Protein AF-A0A349HNB6-F1 (afdb_monomer)

Solvent-accessible surface area (backbone atoms only — not comparable to full-atom values): 4003 Å² total; per-residue (Å²): 120,80,46,80,44,80,55,18,81,26,62,85,55,70,49,96,98,33,38,15,26,21,32,42,35,41,44,93,92,43,26,36,32,40,30,27,1,49,60,40,72,56,36,31,53,75,68,73,45,61,75,91,55,56,76,43,78,46,70,90,58,89,52,61,30,27,47,61,24,66,90,109

pLDDT: mean 96.55, std 2.16, range [89.81, 98.75]

Structure (mmCIF, N/CA/C/O backbone):
data_AF-A0A349HNB6-F1
#
_entry.id   AF-A0A349HNB6-F1
#
loop_
_atom_site.group_PDB
_atom_site.id
_atom_site.type_symbol
_atom_site.label_atom_id
_atom_site.label_alt_id
_atom_site.label_comp_id
_atom_site.label_asym_id
_atom_site.label_entity_id
_atom_site.label_seq_id
_atom_site.pdbx_PDB_ins_code
_atom_site.Cartn_x
_atom_site.Cartn_y
_atom_site.Cartn_z
_atom_site.occupancy
_atom_site.B_iso_or_equiv
_atom_site.auth_seq_id
_atom_site.auth_comp_id
_atom_site.auth_asym_id
_atom_site.auth_atom_id
_atom_site.pdbx_PDB_model_num
ATOM 1 N N . MET A 1 1 ? -14.364 13.489 10.172 1.00 90.38 1 MET A N 1
ATOM 2 C CA . MET A 1 1 ? -13.468 13.922 9.079 1.00 90.38 1 MET A CA 1
ATOM 3 C C . MET A 1 1 ? -13.069 12.680 8.303 1.00 90.38 1 MET A C 1
ATOM 5 O O . MET A 1 1 ? -12.866 11.660 8.948 1.00 90.38 1 MET A O 1
ATOM 9 N N . ILE A 1 2 ? -13.057 12.731 6.972 1.00 96.88 2 ILE A N 1
ATOM 10 C CA . ILE A 1 2 ? -12.532 11.643 6.133 1.00 96.88 2 ILE A CA 1
ATOM 11 C C . ILE A 1 2 ? -11.087 12.008 5.802 1.00 96.88 2 ILE A C 1
ATOM 13 O O . ILE A 1 2 ? -10.844 13.136 5.372 1.00 96.88 2 ILE A O 1
ATOM 17 N N . ASN A 1 3 ? -10.153 11.080 5.993 1.00 96.94 3 ASN A N 1
ATOM 18 C CA . ASN A 1 3 ? -8.769 11.240 5.558 1.00 96.94 3 ASN A CA 1
ATOM 19 C C . ASN A 1 3 ? -8.503 10.305 4.383 1.00 96.94 3 ASN A C 1
ATOM 21 O O . ASN A 1 3 ? -8.743 9.106 4.484 1.00 96.94 3 ASN A O 1
ATOM 25 N N . VAL A 1 4 ? -7.980 10.852 3.289 1.00 97.88 4 VAL A N 1
ATOM 26 C CA . VAL A 1 4 ? -7.597 10.085 2.099 1.00 97.88 4 VAL A CA 1
ATOM 27 C C . VAL A 1 4 ? -6.092 10.211 1.917 1.00 97.88 4 VAL A C 1
ATOM 29 O O . VAL A 1 4 ? -5.550 11.315 1.913 1.00 97.88 4 VAL A O 1
ATOM 32 N N . THR A 1 5 ? -5.398 9.085 1.789 1.00 97.50 5 THR A N 1
ATOM 33 C CA . THR A 1 5 ? -3.950 9.025 1.578 1.00 97.50 5 THR A CA 1
ATOM 34 C C . THR A 1 5 ? -3.653 8.216 0.323 1.00 97.50 5 THR A C 1
ATOM 36 O O . THR A 1 5 ? -3.962 7.028 0.240 1.00 97.50 5 THR A O 1
ATOM 39 N N . LEU A 1 6 ? -3.032 8.863 -0.661 1.00 97.62 6 LEU A N 1
ATOM 40 C CA . LEU A 1 6 ? -2.550 8.208 -1.873 1.00 97.62 6 LEU A CA 1
ATOM 41 C C . LEU A 1 6 ? -1.197 7.557 -1.574 1.00 97.62 6 LEU A C 1
ATOM 43 O O . LEU A 1 6 ? -0.155 8.208 -1.612 1.00 97.62 6 LEU A O 1
ATOM 47 N N . ILE A 1 7 ? -1.233 6.279 -1.220 1.00 96.31 7 ILE A N 1
ATOM 48 C CA . ILE A 1 7 ? -0.049 5.477 -0.880 1.00 96.31 7 ILE A CA 1
ATOM 49 C C . ILE A 1 7 ? 0.628 4.893 -2.130 1.00 96.31 7 ILE A C 1
ATOM 51 O O . ILE A 1 7 ? 1.812 4.554 -2.089 1.00 96.31 7 ILE A O 1
ATOM 55 N N . GLY A 1 8 ? -0.082 4.865 -3.258 1.00 97.62 8 GLY A N 1
ATOM 56 C CA . GLY A 1 8 ? 0.446 4.535 -4.571 1.00 97.62 8 GLY A CA 1
ATOM 57 C C . GLY A 1 8 ? -0.330 5.235 -5.689 1.00 97.62 8 GLY A C 1
ATOM 58 O O . GLY A 1 8 ? -1.541 5.424 -5.610 1.00 97.62 8 GLY A O 1
ATOM 59 N N . THR A 1 9 ? 0.389 5.701 -6.712 1.00 97.62 9 THR A N 1
ATOM 60 C CA . THR A 1 9 ? -0.156 6.513 -7.828 1.00 97.62 9 THR A CA 1
ATOM 61 C C . THR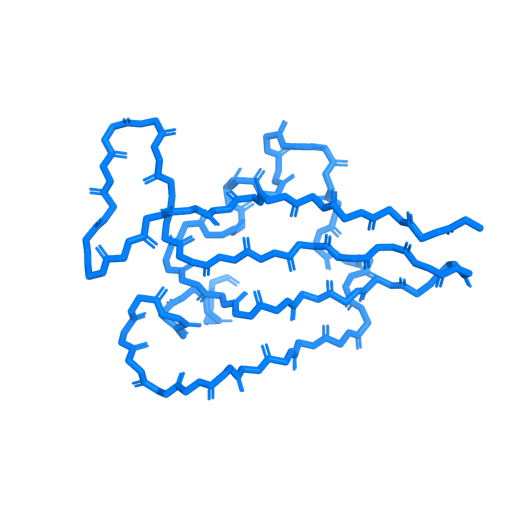 A 1 9 ? 0.461 6.150 -9.187 1.00 97.62 9 THR A C 1
ATOM 63 O O . THR A 1 9 ? 0.381 6.915 -10.153 1.00 97.62 9 THR A O 1
ATOM 66 N N . GLY A 1 10 ? 1.160 5.018 -9.253 1.00 96.44 10 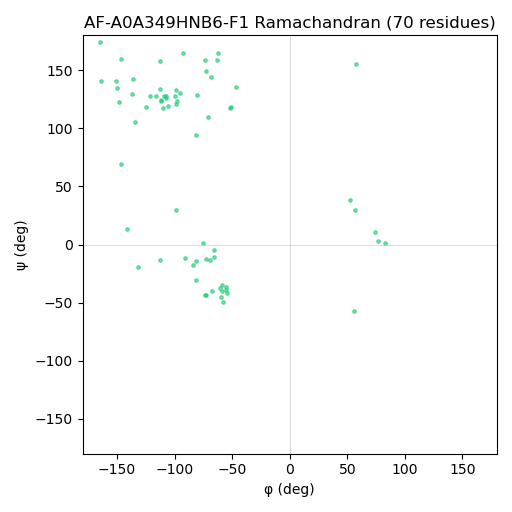GLY A N 1
ATOM 67 C CA . GLY A 1 10 ? 1.666 4.405 -10.478 1.00 96.44 10 GLY A CA 1
ATOM 68 C C . GLY A 1 10 ? 0.675 3.391 -11.044 1.00 96.44 10 GLY A C 1
ATOM 69 O O . GLY A 1 10 ? -0.238 2.959 -10.347 1.00 96.44 10 GLY A O 1
ATOM 70 N N . GLY A 1 11 ? 0.883 3.008 -12.300 1.00 95.06 11 GLY A N 1
ATOM 71 C CA . GLY A 1 11 ? 0.100 1.989 -12.996 1.00 95.06 11 GLY A CA 1
ATOM 72 C C . GLY A 1 11 ? 0.981 1.225 -13.979 1.00 95.06 11 GLY A C 1
ATOM 73 O O . GLY A 1 11 ? 2.049 1.713 -14.357 1.00 95.06 11 GLY A O 1
ATOM 74 N N . MET A 1 12 ? 0.537 0.033 -14.370 1.00 92.81 12 MET A N 1
ATOM 75 C CA . MET A 1 12 ? 1.261 -1.023 -15.094 1.00 92.81 12 MET A CA 1
ATOM 76 C C . MET A 1 12 ? 2.561 -1.502 -14.427 1.00 92.81 12 MET A C 1
ATOM 78 O O . MET A 1 12 ? 2.709 -2.692 -14.167 1.00 92.81 12 MET A O 1
ATOM 82 N N . VAL A 1 13 ? 3.511 -0.601 -14.166 1.00 92.75 13 VAL A N 1
ATOM 83 C CA . VAL A 1 13 ? 4.826 -0.885 -13.580 1.00 92.75 13 VAL A CA 1
ATOM 84 C C . VAL A 1 13 ? 5.185 0.151 -12.507 1.00 92.75 13 VAL A C 1
ATOM 86 O O . VAL A 1 13 ? 4.877 1.338 -12.661 1.00 92.75 13 VAL A O 1
ATOM 89 N N . PRO A 1 14 ? 5.834 -0.255 -11.401 1.00 89.81 14 PRO A N 1
ATOM 90 C CA . PRO A 1 14 ? 6.291 0.688 -10.389 1.00 89.81 14 PRO A CA 1
ATOM 91 C C . PRO A 1 14 ? 7.424 1.559 -10.945 1.00 89.81 14 PRO A C 1
ATOM 93 O O . PRO A 1 14 ? 8.275 1.094 -11.703 1.00 89.81 14 PRO A O 1
ATOM 96 N N . LEU A 1 15 ? 7.460 2.827 -10.535 1.00 94.06 15 LEU A N 1
ATOM 97 C CA . LEU A 1 15 ? 8.523 3.768 -10.893 1.00 94.06 15 LEU A CA 1
ATOM 98 C C . LEU A 1 15 ? 9.350 4.133 -9.651 1.00 94.06 15 LEU A C 1
ATOM 100 O O . LEU A 1 15 ? 8.850 4.039 -8.524 1.00 94.06 15 LEU A O 1
ATOM 104 N N . PRO A 1 16 ? 10.601 4.607 -9.814 1.00 92.88 16 PRO A N 1
ATOM 105 C CA . PRO A 1 16 ? 11.377 5.134 -8.698 1.00 92.88 16 PRO A CA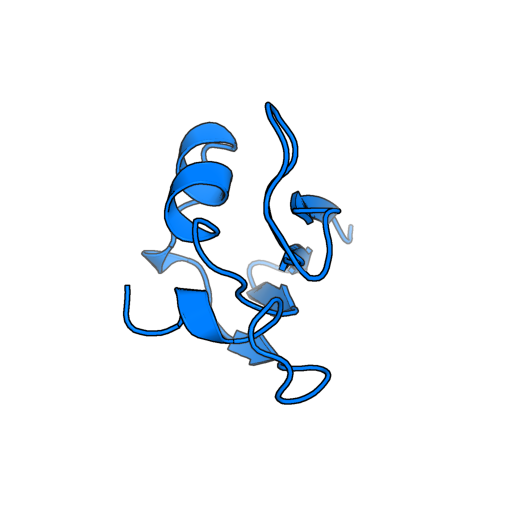 1
ATOM 106 C C . PRO A 1 16 ? 10.586 6.198 -7.922 1.00 92.88 16 PRO A C 1
ATOM 108 O O . PRO A 1 16 ? 10.192 7.225 -8.467 1.00 92.88 16 PRO A O 1
ATOM 111 N N . GLY A 1 17 ? 10.314 5.926 -6.643 1.00 90.44 17 GLY A N 1
ATOM 112 C CA . GLY A 1 17 ? 9.553 6.825 -5.768 1.00 90.44 17 GLY A CA 1
ATOM 113 C C . GLY A 1 17 ? 8.032 6.843 -5.979 1.00 90.44 17 GLY A C 1
ATOM 114 O O . GLY A 1 17 ? 7.351 7.590 -5.280 1.00 90.44 17 GLY A O 1
ATOM 115 N N . ARG A 1 18 ? 7.475 6.026 -6.883 1.00 95.81 18 ARG A N 1
ATOM 116 C CA . ARG A 1 18 ? 6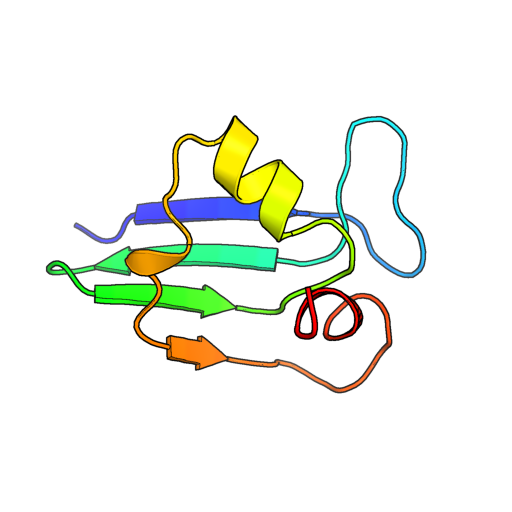.029 5.944 -7.139 1.00 95.81 18 ARG A CA 1
ATOM 117 C C . ARG A 1 18 ? 5.569 4.484 -7.219 1.00 95.81 18 ARG A C 1
ATOM 119 O O . ARG A 1 18 ? 5.789 3.799 -8.215 1.00 95.81 18 ARG A O 1
ATOM 126 N N . TYR A 1 19 ? 4.902 4.047 -6.154 1.00 97.31 19 TYR A N 1
ATOM 127 C CA . TYR A 1 19 ? 4.306 2.714 -6.024 1.00 97.31 19 TYR A CA 1
ATOM 128 C C . TYR A 1 19 ? 3.041 2.555 -6.873 1.00 97.31 19 TYR A C 1
ATOM 130 O O . TYR A 1 19 ? 2.417 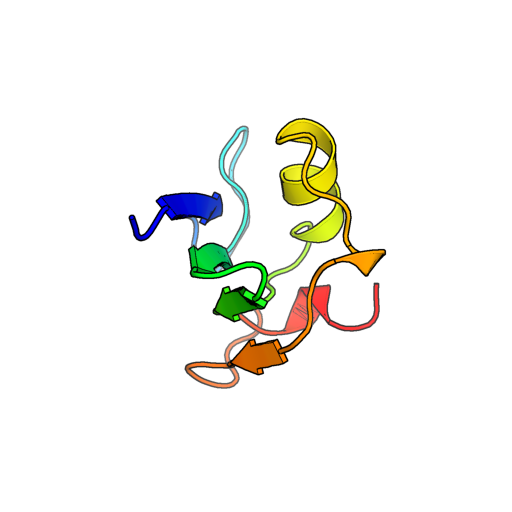3.556 -7.238 1.00 97.31 19 TYR A O 1
ATOM 138 N N . LEU A 1 20 ? 2.683 1.299 -7.165 1.00 98.38 20 LEU A N 1
ATOM 139 C CA . LEU A 1 20 ? 1.480 0.911 -7.910 1.00 98.38 20 LEU A CA 1
ATOM 140 C C . LEU A 1 20 ? 0.192 1.317 -7.190 1.00 98.38 20 LEU A C 1
ATOM 142 O O . LEU A 1 20 ? 0.234 1.656 -6.011 1.00 98.38 20 LEU A O 1
ATOM 146 N N . ALA A 1 21 ? -0.930 1.305 -7.905 1.00 98.56 21 ALA A N 1
ATOM 147 C CA . ALA A 1 21 ? -2.210 1.814 -7.436 1.00 98.56 21 ALA A CA 1
ATOM 148 C C . ALA A 1 21 ? -2.604 1.243 -6.064 1.00 98.56 21 ALA A C 1
ATOM 150 O O . ALA A 1 21 ? -2.774 0.035 -5.880 1.00 98.56 21 ALA A O 1
ATOM 151 N N . SER A 1 22 ? -2.730 2.148 -5.094 1.00 98.31 22 SER A N 1
ATOM 152 C CA . SER A 1 22 ? -3.318 1.874 -3.789 1.00 98.31 22 SER A CA 1
ATOM 153 C C . SER A 1 22 ? -3.672 3.182 -3.076 1.00 98.31 22 SER A C 1
ATOM 155 O O . SER A 1 22 ? -2.947 4.184 -3.131 1.00 98.31 22 SER A O 1
ATOM 157 N N . CYS A 1 23 ? -4.808 3.195 -2.388 1.00 98.50 23 CYS A N 1
ATOM 158 C CA . CYS A 1 23 ? -5.302 4.347 -1.646 1.00 98.50 23 CYS A CA 1
ATOM 159 C C . CYS A 1 23 ? -5.841 3.914 -0.285 1.00 98.50 23 CYS A C 1
ATOM 161 O O . CYS A 1 23 ? -6.666 3.015 -0.191 1.00 98.50 23 CYS A O 1
ATOM 163 N N . HIS A 1 24 ? -5.389 4.579 0.773 1.00 98.50 24 HIS A N 1
ATOM 164 C CA . HIS A 1 24 ? -5.883 4.365 2.124 1.00 98.50 24 HIS A CA 1
ATOM 165 C C . HIS A 1 24 ? -6.908 5.440 2.491 1.00 98.50 24 HIS A C 1
ATOM 167 O O . HIS A 1 24 ? -6.656 6.634 2.305 1.00 98.50 24 HIS A O 1
ATOM 173 N N . ILE A 1 25 ? -8.037 5.023 3.052 1.00 98.31 25 ILE A N 1
ATOM 174 C CA . ILE A 1 25 ? -9.079 5.901 3.578 1.00 98.31 25 ILE A CA 1
ATOM 175 C C . ILE A 1 25 ? -9.284 5.583 5.055 1.00 98.31 25 ILE A C 1
ATOM 177 O O . ILE A 1 25 ? -9.538 4.436 5.407 1.00 98.31 25 ILE A O 1
ATOM 181 N N . ASP A 1 26 ? -9.234 6.613 5.897 1.00 97.19 26 ASP A N 1
ATOM 182 C CA . ASP A 1 26 ? -9.617 6.537 7.307 1.00 97.19 26 ASP A CA 1
ATOM 183 C C . ASP A 1 26 ? -10.888 7.362 7.544 1.00 97.19 26 ASP A C 1
ATOM 185 O O . ASP A 1 26 ? -10.954 8.558 7.222 1.00 97.19 26 ASP A O 1
ATOM 189 N N . TYR A 1 27 ? -11.914 6.714 8.092 1.00 95.94 27 TYR A N 1
ATOM 190 C CA . TYR A 1 27 ? -13.163 7.359 8.473 1.00 95.94 27 TYR A CA 1
ATOM 191 C C . TYR A 1 27 ? -13.792 6.678 9.687 1.00 95.94 27 TYR A C 1
ATOM 193 O O . TYR A 1 27 ? -14.104 5.494 9.653 1.00 95.94 27 TYR A O 1
ATOM 201 N N . GLN A 1 28 ? -14.019 7.439 10.762 1.00 95.31 28 GLN A N 1
ATOM 202 C CA . GLN A 1 28 ? -14.665 6.949 11.993 1.00 95.31 28 GLN A CA 1
ATOM 203 C C . GLN A 1 28 ? -14.015 5.674 12.570 1.00 95.31 28 GLN A C 1
ATOM 205 O O . GLN A 1 28 ? -14.701 4.782 13.065 1.00 95.31 28 GLN A O 1
ATOM 210 N N . GLY A 1 29 ? -12.682 5.585 12.504 1.00 92.38 29 GLY A N 1
ATOM 211 C CA . GLY A 1 29 ? -11.936 4.419 12.983 1.00 92.38 29 GLY A CA 1
ATOM 212 C C . GLY A 1 29 ? -12.040 3.191 12.077 1.00 92.38 29 GLY A C 1
ATOM 213 O O . GLY A 1 29 ? -11.629 2.114 12.497 1.00 92.38 29 GLY A O 1
ATOM 214 N N . LYS A 1 30 ? -12.586 3.347 10.865 1.00 95.81 30 LYS A N 1
ATOM 215 C CA . LYS A 1 30 ? -12.548 2.349 9.798 1.00 95.81 30 LYS A CA 1
ATOM 216 C C . LYS A 1 30 ? -11.459 2.690 8.801 1.00 95.81 30 LYS A C 1
ATOM 218 O O . LYS A 1 30 ? -11.442 3.807 8.280 1.00 95.81 30 LYS A O 1
ATOM 223 N N . ALA A 1 31 ? -10.595 1.722 8.529 1.00 97.69 31 ALA A N 1
ATOM 22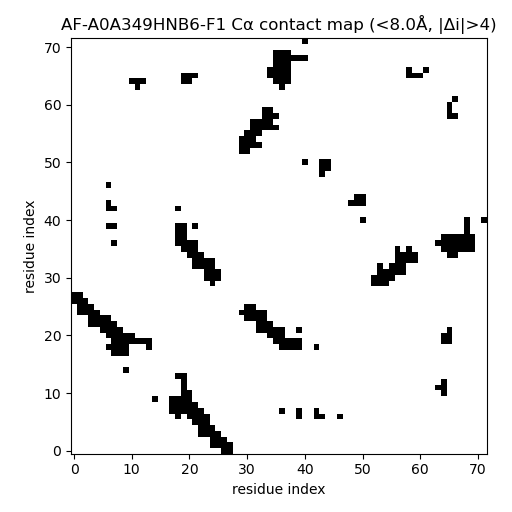4 C CA . ALA A 1 31 ? -9.516 1.844 7.567 1.00 97.69 31 ALA A CA 1
ATOM 225 C C . ALA A 1 31 ? -9.813 0.974 6.340 1.00 97.69 31 ALA A C 1
ATOM 227 O O . ALA A 1 31 ? -9.929 -0.250 6.421 1.00 97.69 31 ALA A O 1
ATOM 228 N N . ILE A 1 32 ? -9.954 1.627 5.189 1.00 98.38 32 ILE A N 1
ATOM 229 C CA . ILE A 1 32 ? -10.249 0.996 3.903 1.00 98.38 32 ILE A CA 1
ATOM 230 C C . ILE A 1 32 ? -9.028 1.150 3.004 1.00 98.38 32 ILE A C 1
ATOM 232 O O . ILE A 1 32 ? -8.475 2.243 2.878 1.00 98.38 32 ILE A O 1
ATOM 236 N N . LEU A 1 33 ? -8.632 0.063 2.353 1.00 98.62 33 LEU A N 1
ATOM 237 C CA . LEU A 1 33 ? -7.635 0.060 1.292 1.00 98.62 33 LEU A CA 1
ATOM 238 C C . LEU A 1 33 ? -8.347 -0.128 -0.054 1.00 98.62 33 LEU A C 1
ATOM 240 O O . LEU A 1 33 ? -9.025 -1.129 -0.258 1.00 98.62 33 LEU A O 1
ATOM 244 N N . ILE A 1 34 ? -8.218 0.834 -0.961 1.00 98.75 34 ILE A N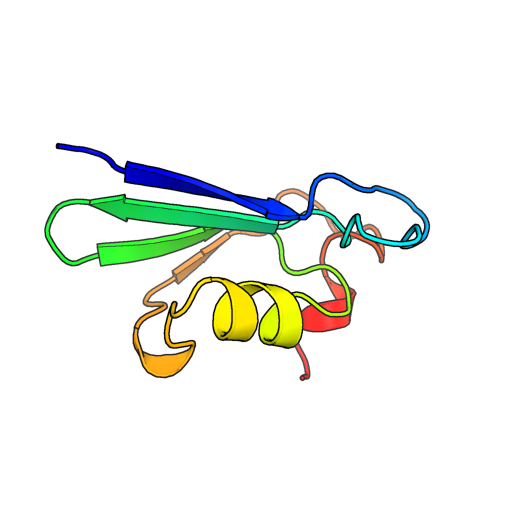 1
ATOM 245 C CA . ILE A 1 34 ? -8.678 0.718 -2.347 1.00 98.75 34 ILE A CA 1
ATOM 246 C C . ILE A 1 34 ? -7.475 0.352 -3.206 1.00 98.75 34 ILE A C 1
ATOM 248 O O . ILE A 1 34 ? -6.514 1.119 -3.252 1.00 98.75 34 ILE A O 1
ATOM 252 N N . ASP A 1 35 ? -7.570 -0.784 -3.891 1.00 98.69 35 ASP A N 1
ATOM 253 C CA . ASP A 1 35 ? -6.509 -1.457 -4.635 1.00 98.69 35 ASP A CA 1
ATOM 254 C C . ASP A 1 35 ? -5.276 -1.813 -3.790 1.00 98.69 35 ASP A C 1
ATOM 256 O O . ASP A 1 35 ? -4.985 -1.244 -2.737 1.00 98.69 35 ASP A O 1
ATOM 260 N N . CYS A 1 36 ? -4.545 -2.821 -4.247 1.00 98.38 36 CYS A N 1
ATOM 261 C CA . CYS A 1 36 ? -3.356 -3.331 -3.588 1.00 98.38 36 CYS A CA 1
ATOM 262 C C . CYS A 1 36 ? -2.354 -3.811 -4.642 1.00 98.38 36 CYS A C 1
ATOM 264 O O . CYS A 1 36 ? -2.109 -5.008 -4.804 1.00 98.38 36 CYS A O 1
ATOM 266 N N . GLY A 1 37 ? -1.777 -2.871 -5.394 1.00 98.25 37 GLY A N 1
ATOM 267 C CA . GLY A 1 37 ? -0.653 -3.167 -6.278 1.00 98.25 37 GLY A CA 1
ATOM 268 C C . GLY A 1 37 ? 0.590 -3.640 -5.512 1.00 98.25 37 GLY A C 1
ATOM 269 O O . GLY A 1 37 ? 0.746 -3.384 -4.311 1.00 98.25 37 GLY A O 1
ATOM 270 N N . GLU A 1 38 ? 1.500 -4.328 -6.200 1.00 97.75 38 GLU A N 1
ATOM 271 C CA . GLU A 1 38 ? 2.790 -4.749 -5.643 1.00 97.75 38 GLU A CA 1
ATOM 272 C C . GLU A 1 38 ? 3.510 -3.608 -4.897 1.00 97.75 38 GLU A C 1
ATOM 274 O O . GLU A 1 38 ? 3.588 -2.463 -5.353 1.00 97.75 38 GLU A O 1
ATOM 279 N N . GLY A 1 39 ? 4.044 -3.928 -3.716 1.00 96.06 39 GLY A N 1
ATOM 280 C CA . GLY A 1 39 ? 4.754 -2.971 -2.866 1.00 96.06 39 GLY A CA 1
ATOM 281 C C . GLY A 1 39 ? 3.860 -2.088 -1.987 1.00 96.06 39 GLY A C 1
ATOM 282 O O . GLY A 1 39 ? 4.400 -1.291 -1.218 1.00 96.06 39 GLY A O 1
ATOM 283 N N . THR A 1 40 ? 2.532 -2.253 -2.015 1.00 97.75 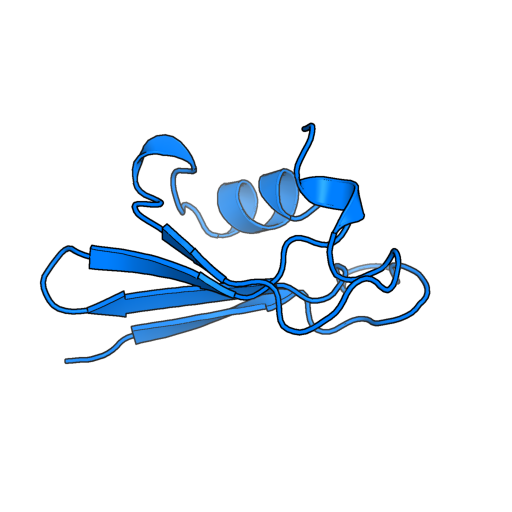40 THR A N 1
ATOM 284 C CA . THR A 1 40 ? 1.594 -1.507 -1.146 1.00 97.75 40 THR A CA 1
ATOM 285 C C . THR A 1 40 ? 1.926 -1.647 0.347 1.00 97.75 40 THR A C 1
ATOM 287 O O . THR A 1 40 ? 1.908 -0.664 1.083 1.00 97.75 40 THR A O 1
ATOM 290 N N . GLN A 1 41 ? 2.343 -2.829 0.810 1.00 97.12 41 GLN A N 1
ATOM 291 C CA . GLN A 1 41 ? 2.802 -3.018 2.196 1.00 97.12 41 GLN A CA 1
ATOM 292 C C . GLN A 1 41 ? 4.004 -2.129 2.573 1.00 97.12 41 GLN A C 1
ATOM 294 O O . GLN A 1 41 ? 4.094 -1.625 3.694 1.00 97.12 41 GLN A O 1
ATOM 299 N N . ILE A 1 42 ? 4.906 -1.872 1.619 1.00 96.56 42 ILE A N 1
ATOM 300 C CA . ILE A 1 42 ? 6.090 -1.029 1.820 1.00 96.56 42 ILE A CA 1
ATOM 301 C C . ILE A 1 42 ? 5.671 0.442 1.899 1.00 96.56 42 ILE A C 1
ATOM 303 O O . ILE A 1 42 ? 6.166 1.177 2.758 1.00 96.56 42 ILE A O 1
ATOM 307 N N . SER A 1 43 ? 4.769 0.889 1.019 1.00 96.00 43 SER A N 1
ATOM 308 C CA . SER A 1 43 ? 4.290 2.275 1.016 1.00 96.00 43 SER A CA 1
ATOM 309 C C . SER A 1 43 ? 3.454 2.600 2.257 1.00 96.00 43 SER A C 1
ATOM 311 O O . SER A 1 43 ? 3.669 3.649 2.866 1.00 96.00 43 SER A O 1
ATOM 313 N N . LEU A 1 44 ? 2.603 1.673 2.710 1.00 97.00 44 LEU A N 1
ATOM 314 C CA . LEU A 1 44 ? 1.884 1.764 3.986 1.00 97.00 44 LEU A CA 1
ATOM 315 C C . LEU A 1 44 ? 2.845 1.909 5.171 1.00 97.00 44 LEU A C 1
ATOM 317 O O . LEU A 1 44 ? 2.706 2.842 5.967 1.00 97.00 44 LEU A O 1
ATOM 321 N N . HIS A 1 45 ? 3.866 1.050 5.249 1.00 96.19 45 HIS A N 1
ATOM 322 C CA . HIS A 1 45 ? 4.870 1.111 6.310 1.00 96.19 45 HIS A CA 1
ATOM 323 C C . HIS A 1 45 ? 5.618 2.455 6.322 1.00 96.19 45 HIS A C 1
ATOM 325 O O . HIS A 1 45 ? 5.746 3.085 7.374 1.00 96.19 45 HIS A O 1
ATOM 331 N N . LYS A 1 46 ? 6.044 2.952 5.152 1.00 95.19 46 LYS A N 1
ATOM 332 C CA . LYS A 1 46 ? 6.667 4.284 5.009 1.00 95.19 46 LYS A CA 1
ATOM 333 C C . LYS A 1 46 ? 5.734 5.415 5.448 1.00 95.19 46 LYS A C 1
ATOM 335 O O . LYS A 1 46 ? 6.189 6.375 6.066 1.00 95.19 46 LYS A O 1
ATOM 340 N N . GLY A 1 47 ? 4.438 5.281 5.170 1.00 94.75 47 GLY A N 1
ATOM 341 C CA . GLY A 1 47 ? 3.383 6.194 5.611 1.00 94.75 47 GLY A CA 1
ATOM 342 C C . GLY A 1 47 ? 3.004 6.067 7.090 1.00 94.75 47 GLY A C 1
ATOM 343 O O . GLY A 1 47 ? 2.119 6.789 7.540 1.00 94.75 47 GLY A O 1
ATOM 344 N N . LYS A 1 48 ? 3.653 5.175 7.857 1.00 96.00 48 LYS A N 1
ATOM 345 C CA . LYS A 1 48 ? 3.310 4.841 9.253 1.00 96.00 48 LYS A CA 1
ATOM 346 C C . LYS A 1 48 ? 1.856 4.366 9.418 1.00 96.00 48 LYS A C 1
ATOM 348 O O . LYS A 1 48 ? 1.260 4.538 10.483 1.00 96.00 48 LYS A O 1
ATOM 353 N N . ILE A 1 49 ? 1.296 3.747 8.379 1.00 96.00 49 ILE A N 1
ATOM 354 C CA . ILE A 1 49 ? -0.030 3.127 8.391 1.00 96.00 49 ILE A CA 1
ATOM 355 C C . ILE A 1 49 ? 0.165 1.630 8.630 1.00 96.00 49 ILE A C 1
ATOM 357 O O . ILE A 1 49 ? 0.897 0.956 7.910 1.00 96.00 49 ILE A O 1
ATOM 361 N N . SER A 1 50 ? -0.468 1.111 9.679 1.00 94.75 50 SER A N 1
ATOM 362 C CA . SER A 1 50 ? -0.373 -0.308 10.023 1.00 94.75 50 SER A CA 1
ATOM 363 C C . SER A 1 50 ? -1.316 -1.136 9.156 1.00 94.75 50 SER A C 1
ATOM 365 O O . SER A 1 50 ? -2.513 -0.859 9.131 1.00 94.75 50 SER A O 1
ATOM 367 N N . LEU A 1 51 ? -0.792 -2.189 8.523 1.00 93.75 51 LEU A N 1
ATOM 368 C CA . LEU A 1 51 ? -1.587 -3.185 7.794 1.00 93.75 51 LEU A CA 1
ATOM 369 C C . LEU A 1 51 ? -2.672 -3.820 8.675 1.00 93.75 51 LEU A C 1
ATOM 371 O O . LEU A 1 51 ? -3.792 -4.016 8.221 1.00 93.75 51 LEU A O 1
ATOM 375 N N . ASN A 1 52 ? -2.382 -4.041 9.962 1.00 94.31 52 ASN A N 1
ATOM 376 C CA . ASN A 1 52 ? -3.330 -4.639 10.912 1.00 94.31 52 ASN A CA 1
ATOM 377 C C . ASN A 1 52 ? -4.562 -3.762 11.193 1.00 94.31 52 ASN A C 1
ATOM 379 O O . ASN A 1 52 ? -5.481 -4.215 11.868 1.00 94.31 52 ASN A O 1
ATOM 383 N N . LYS A 1 53 ? -4.562 -2.496 10.756 1.00 94.38 53 LYS A N 1
ATOM 384 C CA . LYS A 1 53 ? -5.716 -1.598 10.889 1.00 94.38 53 LYS A CA 1
ATOM 385 C C . LYS A 1 53 ? -6.653 -1.646 9.685 1.00 94.38 53 LYS A C 1
ATOM 387 O O . LYS A 1 53 ? -7.729 -1.077 9.774 1.00 94.38 53 LYS A O 1
ATOM 392 N N . ILE A 1 54 ? -6.251 -2.265 8.573 1.00 97.06 54 ILE A N 1
ATOM 393 C CA . ILE A 1 54 ? -7.080 -2.335 7.369 1.00 97.06 54 ILE A CA 1
ATOM 394 C C . ILE A 1 54 ? -8.251 -3.289 7.626 1.00 97.06 54 ILE A C 1
ATOM 396 O O . ILE A 1 54 ? -8.065 -4.497 7.733 1.00 97.06 54 ILE A O 1
ATOM 400 N N . ASP A 1 55 ? -9.461 -2.739 7.721 1.00 97.12 55 ASP A N 1
ATOM 401 C CA . ASP A 1 55 ? -10.702 -3.490 7.937 1.00 97.12 55 ASP A CA 1
ATOM 402 C C . ASP A 1 55 ? -11.253 -4.083 6.637 1.00 97.12 55 ASP A C 1
ATOM 404 O O . ASP A 1 55 ? -12.000 -5.062 6.642 1.00 97.12 55 ASP A O 1
ATOM 408 N N . THR A 1 56 ? -11.005 -3.416 5.511 1.00 98.06 56 THR A N 1
ATOM 409 C CA . THR A 1 56 ? -11.639 -3.736 4.230 1.00 98.06 56 THR A CA 1
ATOM 410 C C . THR A 1 56 ? -10.710 -3.386 3.081 1.00 98.06 56 THR A C 1
ATOM 412 O O . THR A 1 56 ? -10.149 -2.292 3.040 1.00 98.06 56 THR A O 1
ATOM 415 N N . ILE A 1 57 ? -10.593 -4.307 2.125 1.00 98.38 57 ILE A N 1
ATOM 416 C CA . ILE A 1 57 ? -9.891 -4.090 0.861 1.00 98.38 57 ILE A CA 1
ATOM 417 C C . ILE A 1 57 ? -10.937 -4.086 -0.256 1.00 98.38 57 ILE A C 1
ATOM 419 O O . ILE A 1 57 ? -11.698 -5.042 -0.403 1.00 98.38 57 ILE A O 1
ATOM 423 N N . LEU A 1 58 ? -10.987 -3.004 -1.028 1.00 98.62 58 LEU A N 1
ATOM 424 C CA . LEU A 1 58 ? -11.827 -2.856 -2.212 1.00 98.62 58 LEU A CA 1
ATOM 425 C C . LEU A 1 58 ? -10.934 -2.910 -3.447 1.00 98.62 58 LEU A C 1
ATOM 427 O O . LEU A 1 58 ? -9.972 -2.158 -3.531 1.00 98.62 58 LEU 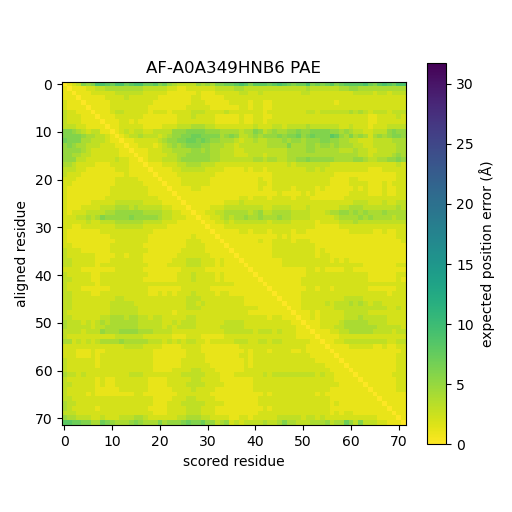A O 1
ATOM 431 N N . ILE A 1 59 ? -11.257 -3.770 -4.408 1.00 98.56 59 ILE A N 1
ATOM 432 C CA . ILE A 1 59 ? -10.511 -3.884 -5.665 1.00 98.56 59 ILE A CA 1
ATOM 433 C C . ILE A 1 59 ? -11.352 -3.289 -6.787 1.00 98.56 59 ILE A C 1
ATOM 435 O O . ILE A 1 59 ? -12.508 -3.672 -6.968 1.00 98.56 59 ILE A O 1
ATOM 439 N N . THR A 1 60 ? -10.779 -2.350 -7.534 1.00 98.50 60 THR A N 1
ATOM 440 C CA . THR A 1 60 ? -11.459 -1.689 -8.653 1.00 98.50 60 THR A CA 1
ATOM 441 C C . THR A 1 60 ? -11.597 -2.621 -9.855 1.00 98.50 60 THR A C 1
ATOM 443 O O . THR A 1 60 ? -12.658 -2.672 -10.474 1.00 98.50 60 THR A O 1
ATOM 446 N N . HIS A 1 61 ? -10.536 -3.364 -10.182 1.00 98.56 61 HIS A N 1
ATOM 447 C CA . HIS A 1 61 ? -10.478 -4.357 -11.255 1.00 98.56 61 HIS A CA 1
ATOM 448 C C . HIS A 1 61 ? -9.242 -5.262 -11.104 1.00 98.56 61 HIS A C 1
ATOM 450 O O . HIS A 1 61 ? -8.393 -5.039 -10.246 1.00 98.56 61 HIS A O 1
ATOM 456 N N . CYS A 1 62 ? -9.123 -6.287 -11.952 1.00 98.12 62 CYS A N 1
ATOM 457 C CA . CYS A 1 62 ? -8.118 -7.347 -11.809 1.00 98.12 62 CYS A CA 1
ATOM 458 C C . CYS A 1 62 ? -6.867 -7.178 -12.694 1.00 98.12 62 CYS A C 1
ATOM 460 O O . CYS A 1 62 ? -6.272 -8.180 -13.096 1.00 98.12 62 CYS A O 1
ATOM 462 N N . HIS A 1 63 ? -6.458 -5.951 -13.031 1.00 98.44 63 HIS A N 1
ATOM 463 C CA . HIS A 1 63 ? -5.122 -5.761 -13.604 1.00 98.44 63 HIS A CA 1
ATOM 464 C C . HIS A 1 63 ? -4.050 -5.934 -12.528 1.00 98.44 63 HIS A C 1
ATOM 466 O O . HIS A 1 63 ? -4.277 -5.658 -11.349 1.00 98.44 63 HIS A O 1
ATOM 472 N N . ALA A 1 64 ? -2.876 -6.415 -12.942 1.00 97.75 64 ALA A N 1
ATOM 473 C CA . ALA A 1 64 ? -1.801 -6.791 -12.030 1.00 97.75 64 ALA A CA 1
ATOM 474 C C . ALA A 1 64 ? -1.413 -5.645 -11.084 1.00 97.75 64 ALA A C 1
ATOM 476 O O . ALA A 1 64 ? -1.287 -5.848 -9.880 1.00 97.75 64 ALA A O 1
ATOM 477 N N . ASP A 1 65 ? -1.334 -4.424 -11.599 1.00 98.06 65 ASP A N 1
ATOM 478 C CA . ASP A 1 65 ? -0.988 -3.217 -10.855 1.00 98.06 65 ASP A CA 1
ATOM 479 C C . ASP A 1 65 ? -1.998 -2.794 -9.779 1.00 98.06 65 ASP A C 1
ATOM 481 O O . ASP A 1 65 ? -1.699 -1.889 -9.003 1.00 98.06 65 ASP A O 1
ATOM 485 N N . HIS A 1 66 ? -3.132 -3.488 -9.667 1.00 98.62 66 HIS A N 1
ATOM 486 C CA . HIS A 1 66 ? -4.151 -3.269 -8.641 1.00 98.62 66 HIS A CA 1
ATOM 487 C C . HIS A 1 66 ? -4.286 -4.434 -7.647 1.00 98.62 66 HIS A C 1
ATOM 489 O O . HIS A 1 66 ? -4.927 -4.260 -6.611 1.00 98.62 66 HIS A O 1
ATOM 495 N N . VAL A 1 67 ? -3.714 -5.615 -7.922 1.00 98.38 67 VAL A N 1
ATOM 496 C CA . VAL A 1 67 ? -3.993 -6.835 -7.127 1.00 98.38 67 VAL A CA 1
ATOM 497 C C . VAL A 1 67 ? -2.763 -7.618 -6.681 1.00 98.38 67 VAL A C 1
ATOM 499 O O . VAL A 1 67 ? -2.861 -8.423 -5.754 1.00 98.38 67 VAL A O 1
ATOM 502 N N . THR A 1 68 ? -1.599 -7.427 -7.306 1.00 97.69 68 THR A N 1
ATOM 503 C CA . THR A 1 68 ? -0.418 -8.269 -7.040 1.00 97.69 68 THR A CA 1
ATOM 504 C C . THR A 1 68 ? 0.199 -8.073 -5.658 1.00 97.69 68 THR A C 1
ATOM 506 O O . THR A 1 68 ? 0.995 -8.903 -5.233 1.00 97.69 68 THR A O 1
ATOM 509 N N . GLY A 1 69 ? -0.171 -7.020 -4.931 1.00 97.38 69 GLY A N 1
ATOM 510 C CA . GLY A 1 69 ? 0.245 -6.790 -3.550 1.00 97.38 69 GLY A CA 1
ATOM 511 C C . GLY A 1 69 ? -0.570 -7.560 -2.509 1.00 97.38 69 GLY A C 1
ATOM 512 O O . GLY A 1 69 ? -0.120 -7.655 -1.372 1.00 97.38 69 GLY A O 1
ATOM 513 N N . LEU A 1 70 ? -1.732 -8.120 -2.870 1.00 97.50 70 LEU A N 1
ATOM 514 C CA . LEU A 1 70 ? -2.629 -8.819 -1.937 1.00 97.50 70 LEU A CA 1
ATOM 515 C C . LEU A 1 70 ? -2.013 -10.028 -1.214 1.00 97.50 70 LEU A C 1
ATOM 517 O O . LEU A 1 70 ? -2.330 -10.201 -0.041 1.00 97.50 70 LEU A O 1
ATOM 521 N N . PRO A 1 71 ? -1.188 -10.883 -1.854 1.00 96.62 71 PRO A N 1
ATOM 522 C CA . PRO A 1 71 ? -0.627 -12.055 -1.177 1.00 96.62 71 PRO A CA 1
ATOM 523 C C . PRO A 1 71 ? 0.471 -11.737 -0.153 1.00 96.62 71 PRO A C 1
ATOM 525 O O . PRO A 1 71 ? 0.919 -12.653 0.536 1.00 96.62 71 PRO A O 1
ATOM 528 N N . GLY A 1 72 ? 0.977 -10.500 -0.153 1.00 92.38 72 GLY A N 1
ATOM 529 C CA . GLY A 1 72 ? 2.180 -10.098 0.572 1.00 92.38 72 GLY A CA 1
ATOM 530 C C . GLY A 1 72 ? 1.957 -9.654 2.006 1.00 92.38 72 GLY A C 1
ATOM 531 O O . GLY A 1 72 ? 0.799 -9.478 2.437 1.00 92.38 72 GLY A O 1
#

Nearest PDB structures (foldseek):
  7u2r-assembly1_A-2  TM=9.286E-01  e=6.464E-07  Paenibacillus sp. J14
  3zwf-assembly1_B  TM=9.519E-01  e=2.837E-06  Homo sapiens
  3zwf-assembly1_A  TM=9.491E-01  e=3.471E-06  Homo sapiens
  6kns-assembly1_A  TM=9.364E-01  e=7.779E-06  Bacillus subtilis
  7u2s-assembly1_B  TM=9.157E-01  e=8.898E-06  Paenibacillus xerothermodurans

Sequence (72 aa):
MINVTLIGTGGMVPLPGRYLASCHIDYQGKAILIDCGEGTQISLHKGKISLNKIDTILITHCHADHVTGLPG

Secondary structure (DSSP, 8-state):
-EEEEEEE-B-SS-BTTBPBSEEEEEETTEEEEE---TTHHHHHHHTT--GGGEEEEE-S---HHHHTTTT-

Mean predicted aligned error: 2.13 Å

Foldseek 3Di:
DKDKDFLADDPPDADVVHAFGWMWIDDPQAIEIEFFAPCSCVSCVVVVHDPVSHPYYHYPDPDNSRHVRPVD

Radius of gyration: 11.2 Å; Cα contacts (8 Å, |Δi|>4): 157; chains: 1; bounding box: 26×26×28 Å